Protein AF-W3A732-F1 (afdb_monomer_lite)

InterPro domains:
  IPR032675 Leucine-rich repeat domain superfamily [G3DSA:3.80.10.10] (8-138)

Foldseek 3Di:
DPPLDDDVQLVDLVAPQPDQADEDFQEQHADDDLCSLSRYAAQGADYYELYAHAEDHCSCLSSLYLHYANYNYAYAADDLSVQVRENHAEAHPALYQYAEHDQDRPHGHPNHQEYEHHNYNHQEHHPVCPVVVPDPGHYNPDDDPPDVSVVSHPDPVVPPPPPPDPRWHAYPVRDTDD

Organism: NCBI:txid1317064

Sequence (178 aa):
MTGGLLPAGFQSPDFPPSLFDIEFCATNLRVMPDDLDLKWPRQGGIQFEYCQLTSFSSVFLRLEPKFLVLTGNPMTEVPADVFEIPGLRTLGLGQLNLNELPRNVMNPAASLIAIFLDGTNISYFWPWMDDSVTMETCGILIAPLTSECSRLAPVDNSRVVQLNTMQTMELADGSWYL

pLDDT: mean 81.3, std 19.35, range [29.55, 97.88]

Radius of gyration: 16.43 Å; chains: 1; bounding box: 39×36×43 Å

Structure (mmCIF, N/CA/C/O backbone):
data_AF-W3A732-F1
#
_entry.id   AF-W3A732-F1
#
loop_
_atom_site.group_PDB
_atom_site.id
_atom_site.type_symbol
_atom_site.label_atom_id
_atom_site.label_alt_id
_atom_site.label_comp_id
_atom_site.label_asym_id
_atom_site.label_entity_id
_atom_site.label_seq_id
_atom_site.pdbx_PDB_ins_code
_atom_site.Cartn_x
_atom_site.Cartn_y
_atom_site.Cartn_z
_atom_site.occupancy
_atom_site.B_iso_or_equiv
_atom_site.auth_seq_id
_atom_site.auth_comp_id
_atom_site.auth_asym_id
_atom_site.auth_atom_id
_atom_site.pdbx_PDB_model_num
ATOM 1 N N . MET A 1 1 ? -4.775 -11.357 17.277 1.00 84.50 1 MET A N 1
ATOM 2 C CA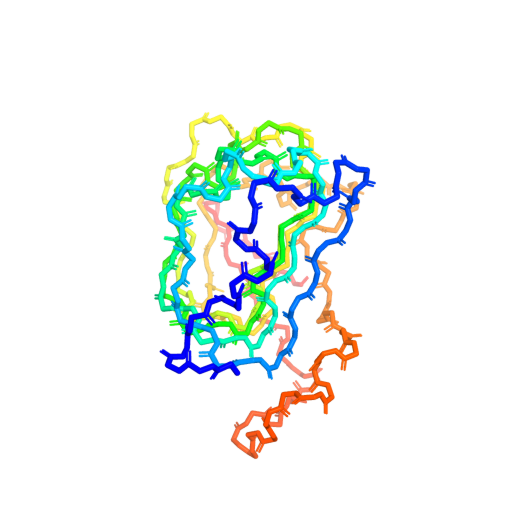 . MET A 1 1 ? -6.150 -10.816 17.188 1.00 84.50 1 MET A CA 1
ATOM 3 C C . MET A 1 1 ? -7.170 -11.953 17.202 1.00 84.50 1 MET A C 1
ATOM 5 O O . MET A 1 1 ? -6.822 -13.082 16.859 1.00 84.50 1 MET A O 1
ATOM 9 N N . THR A 1 2 ? -8.421 -11.687 17.587 1.00 89.00 2 THR A N 1
ATOM 10 C CA . THR A 1 2 ? -9.497 -12.696 17.592 1.00 89.00 2 THR A CA 1
ATOM 11 C C . THR A 1 2 ? -10.045 -12.882 16.178 1.00 89.00 2 THR A C 1
ATOM 13 O O . THR A 1 2 ? -10.408 -11.909 15.527 1.00 89.00 2 THR A O 1
ATOM 16 N N . GLY A 1 3 ? -10.065 -14.119 15.674 1.00 91.38 3 GLY A N 1
ATOM 17 C CA . GLY A 1 3 ? -10.622 -14.437 14.349 1.00 91.38 3 GLY A CA 1
ATOM 18 C C . GLY A 1 3 ? -9.861 -13.864 13.142 1.00 91.38 3 GLY A C 1
ATOM 19 O O . GLY A 1 3 ? -10.333 -14.001 12.021 1.00 91.38 3 GLY A O 1
ATOM 20 N N . GLY A 1 4 ? -8.694 -13.245 13.348 1.00 93.62 4 GLY A N 1
ATOM 21 C CA . GLY A 1 4 ? -7.955 -12.549 12.288 1.00 93.62 4 GLY A CA 1
ATOM 22 C C . GLY A 1 4 ? -8.605 -11.240 11.837 1.00 93.62 4 GLY A C 1
ATOM 23 O O . GLY A 1 4 ? -8.407 -10.821 10.700 1.00 93.62 4 GLY A O 1
ATOM 24 N N . LEU A 1 5 ? -9.383 -10.617 12.724 1.00 94.75 5 LEU A N 1
ATOM 25 C CA . LEU A 1 5 ? -10.043 -9.334 12.507 1.00 94.75 5 LEU A CA 1
ATOM 26 C C . LEU A 1 5 ? -9.345 -8.224 13.287 1.00 94.75 5 LEU A C 1
ATOM 28 O O . LEU A 1 5 ? -8.832 -8.451 14.386 1.00 94.75 5 LEU A O 1
ATOM 32 N N . LEU A 1 6 ? -9.397 -7.011 12.742 1.00 94.81 6 LEU A N 1
ATOM 33 C CA . LEU A 1 6 ? -8.903 -5.816 13.413 1.00 94.81 6 LEU A CA 1
ATOM 34 C C . LEU A 1 6 ? -9.658 -5.618 14.749 1.00 94.81 6 LEU A C 1
ATOM 36 O O . LEU A 1 6 ? -10.887 -5.717 14.762 1.00 94.81 6 LEU A O 1
ATOM 40 N N . PRO A 1 7 ? -8.993 -5.361 15.892 1.00 93.88 7 PRO A N 1
ATOM 41 C CA . PRO A 1 7 ? -9.691 -5.215 17.171 1.00 93.88 7 PRO A CA 1
ATOM 42 C C . PRO A 1 7 ? -10.677 -4.037 17.175 1.00 93.88 7 PRO A C 1
ATOM 44 O O . PRO A 1 7 ? -10.417 -3.008 16.559 1.00 93.88 7 PRO A O 1
ATOM 47 N N . ALA A 1 8 ? -11.780 -4.158 17.922 1.00 92.56 8 ALA A N 1
ATOM 48 C CA . ALA A 1 8 ? -12.880 -3.184 17.906 1.00 92.56 8 ALA A CA 1
ATOM 49 C C . ALA A 1 8 ? -12.450 -1.738 18.221 1.00 92.56 8 ALA A C 1
ATOM 51 O O . ALA A 1 8 ? -12.984 -0.806 17.631 1.00 92.56 8 ALA A O 1
ATOM 52 N N . GLY A 1 9 ? -11.450 -1.537 19.089 1.00 91.75 9 GLY A N 1
ATOM 53 C CA . GLY A 1 9 ? -10.922 -0.199 19.392 1.00 91.75 9 GLY A CA 1
ATOM 54 C C . GLY A 1 9 ? -10.325 0.518 18.174 1.00 91.75 9 GLY A C 1
ATOM 55 O O . GLY A 1 9 ? -10.487 1.724 18.035 1.00 91.75 9 GLY A O 1
ATOM 56 N N . PHE A 1 10 ? -9.723 -0.228 17.243 1.00 93.31 10 PHE A N 1
ATOM 57 C CA . PHE A 1 10 ? -9.204 0.307 15.978 1.00 93.31 10 PHE A CA 1
ATOM 58 C C . PHE A 1 10 ? -10.295 0.512 14.919 1.00 93.31 10 PHE A C 1
ATOM 60 O O . PHE A 1 10 ? -10.018 1.053 13.857 1.00 93.31 10 PHE A O 1
ATOM 67 N N . GLN A 1 11 ? -11.527 0.086 15.199 1.00 94.62 11 GLN A N 1
ATOM 68 C CA . GLN A 1 11 ? -12.703 0.307 14.357 1.00 94.62 11 GLN A CA 1
ATOM 69 C C . GLN A 1 11 ? -13.669 1.331 14.976 1.00 94.62 11 GLN A C 1
ATOM 71 O O . GLN A 1 11 ? -14.797 1.474 14.498 1.00 94.62 11 GLN A O 1
ATOM 76 N N . SER A 1 12 ? -13.255 2.006 16.053 1.00 94.62 12 SER A N 1
ATOM 77 C CA . SER A 1 12 ? -14.059 3.025 16.722 1.00 94.62 12 SER A CA 1
ATOM 78 C C . SER A 1 12 ? -14.230 4.256 15.824 1.00 94.62 12 SER A C 1
ATOM 80 O O . 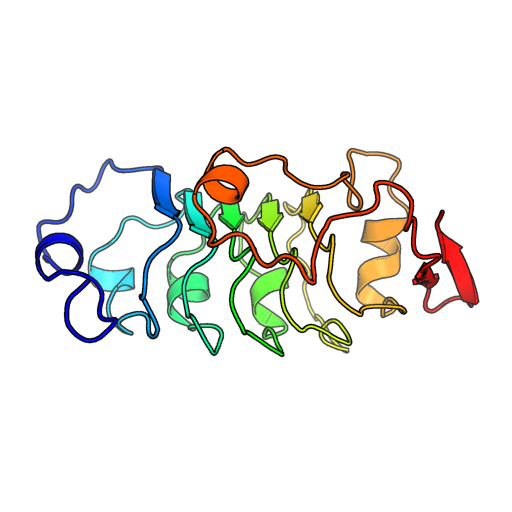SER A 1 12 ? -13.252 4.671 15.204 1.00 94.62 12 SER A O 1
ATOM 82 N N . PRO A 1 13 ? -15.419 4.882 15.769 1.00 92.25 13 PRO A N 1
ATOM 83 C CA . PRO A 1 13 ? -15.573 6.196 15.145 1.00 92.25 13 PRO A CA 1
ATOM 84 C C . PRO A 1 13 ? -14.809 7.298 15.900 1.00 92.25 13 PRO A C 1
ATOM 86 O O . PRO A 1 13 ? -14.428 8.290 15.293 1.00 92.25 13 PRO A O 1
ATOM 89 N N . ASP A 1 14 ? -14.518 7.100 17.191 1.00 93.25 14 ASP A N 1
ATOM 90 C CA . ASP A 1 14 ? -13.705 8.010 18.014 1.00 93.25 14 ASP A CA 1
ATOM 91 C C . ASP A 1 14 ? -12.196 7.702 17.905 1.00 93.25 14 ASP A C 1
ATOM 93 O O . ASP A 1 14 ? -11.439 7.850 18.869 1.00 93.25 14 ASP A O 1
ATOM 97 N N . PHE A 1 15 ? -11.739 7.193 16.756 1.00 92.69 15 PHE A N 1
ATOM 98 C CA . PHE A 1 15 ? -10.323 6.900 16.546 1.00 92.69 15 PHE A CA 1
ATOM 99 C C . PHE A 1 15 ? -9.493 8.203 16.572 1.00 92.69 15 PHE A C 1
ATOM 101 O O . PHE A 1 15 ? -9.959 9.223 16.060 1.00 92.69 15 PHE A O 1
ATOM 108 N N . PRO A 1 16 ? -8.279 8.224 17.164 1.00 92.75 16 PRO A N 1
ATOM 109 C CA . PRO A 1 16 ? -7.540 9.470 17.359 1.00 92.75 16 PRO A CA 1
ATOM 110 C C . PRO A 1 16 ? -7.254 10.200 16.031 1.00 92.75 16 PRO A C 1
ATOM 112 O O . PRO A 1 16 ? -6.498 9.684 15.203 1.00 92.75 16 PRO A O 1
ATOM 115 N N . PRO A 1 17 ? -7.780 11.423 15.823 1.00 90.50 17 PRO A N 1
ATOM 116 C CA . PRO A 1 17 ? -7.713 12.096 14.522 1.00 90.50 17 PRO A CA 1
ATOM 117 C C . PRO A 1 17 ? -6.315 12.632 14.187 1.00 90.50 17 PRO A C 1
ATOM 119 O O . PRO A 1 17 ? -6.044 12.985 13.045 1.00 90.50 17 PRO A O 1
ATOM 122 N N . SER A 1 18 ? -5.426 12.720 15.180 1.00 91.75 18 SER A N 1
ATOM 123 C CA . SER A 1 18 ? -4.045 13.183 15.020 1.00 91.75 18 SER A CA 1
ATOM 124 C C . SER A 1 18 ? -3.041 12.049 14.816 1.00 91.75 18 SER A C 1
ATOM 126 O O . SER A 1 18 ? -1.841 12.318 14.760 1.00 91.75 18 SER A O 1
ATOM 128 N N . LEU A 1 19 ? -3.488 10.788 14.791 1.00 92.19 19 LEU A N 1
ATOM 129 C CA . LEU A 1 19 ? -2.583 9.661 14.609 1.00 92.19 19 LEU A CA 1
ATOM 130 C C . LEU A 1 19 ? -2.053 9.677 13.176 1.00 92.19 19 LEU A C 1
ATOM 132 O O . LEU A 1 19 ? -2.823 9.636 12.224 1.00 92.19 19 LEU A O 1
ATOM 136 N N . PHE A 1 20 ? -0.738 9.776 13.027 1.00 90.06 20 PHE A N 1
ATOM 137 C CA . PHE A 1 20 ? -0.123 9.838 11.707 1.00 90.06 20 PHE A CA 1
ATOM 138 C C . PHE A 1 20 ? 0.393 8.482 11.242 1.00 90.06 20 PHE A C 1
ATOM 140 O O . PHE A 1 20 ? 0.364 8.219 10.051 1.00 90.06 20 PHE A O 1
ATOM 147 N N . ASP A 1 21 ? 0.866 7.646 12.160 1.00 91.62 21 ASP A N 1
ATOM 148 C CA . ASP A 1 21 ? 1.535 6.387 11.848 1.00 91.62 21 ASP A CA 1
ATOM 149 C C . ASP A 1 21 ? 0.792 5.236 12.523 1.00 91.62 21 ASP A C 1
ATOM 151 O O . ASP A 1 21 ? 0.521 5.282 13.729 1.00 91.62 21 ASP A O 1
ATOM 155 N N . ILE A 1 22 ? 0.394 4.250 11.722 1.00 92.56 22 ILE A N 1
ATOM 156 C CA . ILE A 1 22 ? -0.385 3.100 12.163 1.00 92.56 22 ILE A CA 1
ATOM 157 C C . ILE A 1 22 ? 0.316 1.834 11.700 1.00 92.56 22 ILE A C 1
ATOM 159 O O . ILE A 1 22 ? 0.319 1.513 10.512 1.00 92.56 22 ILE A O 1
ATOM 163 N N . GLU A 1 23 ? 0.862 1.101 12.666 1.00 92.00 23 GLU A N 1
ATOM 164 C CA . GLU A 1 23 ? 1.699 -0.065 12.421 1.00 92.00 23 GLU A CA 1
ATOM 165 C C . GLU A 1 23 ? 1.152 -1.307 13.131 1.00 92.00 23 GLU A C 1
ATOM 167 O O . GLU A 1 23 ? 0.877 -1.311 14.335 1.00 92.00 23 GLU A O 1
ATOM 172 N N . PHE A 1 24 ? 1.007 -2.383 12.364 1.00 91.81 24 PHE A N 1
ATOM 173 C CA . PHE A 1 24 ? 0.719 -3.721 12.850 1.00 91.81 24 PHE A CA 1
ATOM 174 C C . PHE A 1 24 ? 1.745 -4.687 12.279 1.00 91.81 24 PHE A C 1
ATOM 176 O O . PHE A 1 24 ? 1.808 -4.893 11.069 1.00 91.81 24 PHE A O 1
ATOM 183 N N . CYS A 1 25 ? 2.482 -5.342 13.171 1.00 88.94 25 CYS A N 1
ATOM 184 C CA . CYS A 1 25 ? 3.512 -6.300 12.804 1.00 88.94 25 CYS A CA 1
ATOM 185 C C . CYS A 1 25 ? 3.254 -7.679 13.396 1.00 88.94 25 CYS A C 1
ATOM 187 O O . CYS A 1 25 ? 2.821 -7.798 14.545 1.00 88.94 25 CYS A O 1
ATOM 189 N N . ALA A 1 26 ? 3.555 -8.718 12.613 1.00 90.69 26 ALA A N 1
ATOM 190 C CA . ALA A 1 26 ? 3.512 -10.114 13.048 1.00 90.69 26 ALA A CA 1
ATOM 191 C C . ALA A 1 26 ? 2.161 -10.494 13.688 1.00 90.69 26 ALA A C 1
ATOM 193 O O . ALA A 1 26 ? 2.084 -11.038 14.794 1.00 90.69 26 ALA A O 1
ATOM 194 N N . THR A 1 27 ? 1.062 -10.172 12.998 1.00 92.56 27 THR A N 1
ATOM 195 C CA . THR A 1 27 ? -0.300 -10.443 13.481 1.00 92.56 27 THR A CA 1
ATOM 196 C C . THR A 1 27 ? -1.000 -11.512 12.645 1.00 92.56 27 THR A C 1
ATOM 198 O O . THR A 1 27 ? -0.593 -11.847 11.540 1.00 92.56 27 THR A O 1
ATOM 201 N N . ASN A 1 28 ? -2.108 -12.055 13.149 1.00 94.81 28 ASN A N 1
ATOM 202 C CA . ASN A 1 28 ? -2.964 -12.962 12.380 1.00 94.81 28 ASN A CA 1
ATOM 203 C C . ASN A 1 28 ? -4.082 -12.235 11.607 1.00 94.81 28 ASN A C 1
ATOM 205 O O . ASN A 1 28 ? -5.090 -12.868 11.300 1.00 94.81 28 ASN A O 1
ATOM 209 N N . LEU A 1 29 ? -3.960 -10.924 11.359 1.00 95.75 29 LEU A N 1
ATOM 210 C CA . LEU A 1 29 ? -4.952 -10.128 10.628 1.00 95.75 29 LEU A CA 1
ATOM 211 C C . LEU A 1 29 ? -5.074 -10.612 9.181 1.00 95.75 29 LEU A C 1
ATOM 213 O O . LEU A 1 29 ? -4.065 -10.697 8.490 1.00 95.75 29 LEU A O 1
ATOM 217 N N . ARG A 1 30 ? -6.294 -10.910 8.723 1.00 94.94 30 ARG A N 1
ATOM 218 C CA . ARG A 1 30 ? -6.548 -11.473 7.381 1.00 94.94 30 ARG A CA 1
ATOM 219 C C . ARG A 1 30 ? -7.303 -10.550 6.448 1.00 94.94 30 ARG A C 1
ATOM 221 O O . ARG A 1 30 ? -7.137 -10.639 5.238 1.00 94.94 30 ARG A O 1
ATOM 228 N N . VAL A 1 31 ? -8.152 -9.701 7.013 1.00 91.50 31 VAL A N 1
ATOM 229 C CA . VAL A 1 31 ? -9.059 -8.845 6.254 1.00 91.50 31 VAL A CA 1
ATOM 230 C C . VAL A 1 31 ? -9.122 -7.483 6.926 1.00 91.50 31 VAL A C 1
ATOM 232 O O . VAL A 1 31 ? -9.250 -7.387 8.149 1.00 91.50 31 VAL A O 1
ATOM 235 N N . MET A 1 32 ? -9.053 -6.440 6.106 1.00 94.69 32 MET A N 1
ATOM 236 C CA . MET A 1 32 ? -9.272 -5.061 6.526 1.00 94.69 32 MET A CA 1
ATOM 237 C C . MET A 1 32 ? -10.765 -4.718 6.454 1.00 94.69 32 MET A C 1
ATOM 239 O O . MET A 1 32 ? -11.392 -5.046 5.445 1.00 94.69 32 MET A O 1
ATOM 243 N N . PRO A 1 33 ? -11.344 -4.051 7.469 1.00 95.06 33 PRO A N 1
ATOM 244 C CA . PRO A 1 33 ? -12.700 -3.512 7.378 1.00 95.06 33 PRO A CA 1
ATOM 245 C C . PRO A 1 33 ? -12.828 -2.518 6.217 1.00 95.06 33 PRO A C 1
ATOM 247 O O . PRO A 1 33 ? -11.954 -1.672 6.033 1.00 95.06 33 PRO A O 1
ATOM 250 N N . ASP A 1 34 ? -13.916 -2.607 5.452 1.00 94.62 34 ASP A N 1
ATOM 251 C CA . ASP A 1 34 ? -14.136 -1.741 4.286 1.00 94.62 34 ASP A CA 1
ATOM 252 C C . ASP A 1 34 ? -14.505 -0.301 4.676 1.00 94.62 34 ASP A C 1
ATOM 254 O O . ASP A 1 34 ? -14.319 0.618 3.901 1.00 94.62 34 ASP A O 1
ATOM 258 N N . ASP A 1 35 ? -14.975 -0.050 5.892 1.00 96.56 35 ASP A N 1
ATOM 259 C CA . ASP A 1 35 ? -15.378 1.290 6.337 1.00 96.56 35 ASP A CA 1
ATOM 260 C C . ASP A 1 35 ? -14.281 2.032 7.121 1.00 96.56 35 ASP A C 1
ATOM 262 O O . ASP A 1 35 ? -14.555 3.020 7.807 1.00 96.56 35 ASP A O 1
ATOM 266 N N . LEU A 1 36 ? -13.036 1.546 7.075 1.00 95.19 36 LEU A N 1
ATOM 267 C CA . LEU A 1 36 ? -11.950 2.093 7.891 1.00 95.19 36 LEU A CA 1
ATOM 268 C C . LEU A 1 36 ? -11.584 3.528 7.495 1.00 95.19 36 LEU A C 1
ATOM 270 O O 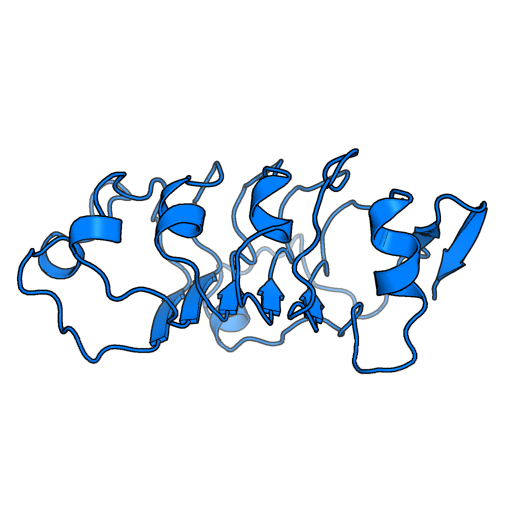. LEU A 1 36 ? -11.183 4.307 8.354 1.00 95.19 36 LEU A O 1
ATOM 274 N N . ASP A 1 37 ? -11.783 3.906 6.234 1.00 95.94 37 ASP A N 1
ATOM 275 C CA . ASP A 1 37 ? -11.578 5.270 5.737 1.00 95.94 37 ASP A CA 1
ATOM 276 C C . ASP A 1 37 ? -12.560 6.298 6.316 1.00 95.94 37 ASP A C 1
ATOM 278 O O . ASP A 1 37 ? -12.281 7.494 6.287 1.00 95.94 37 ASP A O 1
ATOM 282 N N . LEU A 1 38 ? -13.668 5.846 6.911 1.00 95.94 38 LEU A N 1
ATOM 283 C CA . LEU A 1 38 ? -14.598 6.709 7.645 1.00 95.94 38 LEU A CA 1
ATOM 284 C C . LEU A 1 38 ? -14.145 6.983 9.087 1.00 95.94 38 LEU A C 1
ATOM 286 O O . LEU A 1 38 ? -14.758 7.794 9.779 1.00 95.94 38 LEU A O 1
ATOM 290 N N . LYS A 1 39 ? -13.119 6.267 9.560 1.00 95.38 39 LYS A N 1
ATOM 291 C CA . LYS A 1 39 ? -12.695 6.230 10.968 1.00 95.38 39 LYS A CA 1
ATOM 292 C C . LYS A 1 39 ? -11.252 6.688 11.133 1.00 95.38 39 LYS A C 1
ATOM 294 O O . LYS A 1 39 ? -10.932 7.398 12.078 1.00 95.38 39 LYS A O 1
ATOM 299 N N . TRP A 1 40 ? -10.368 6.253 10.242 1.00 96.12 40 TRP A N 1
ATOM 300 C CA . TRP A 1 40 ? -8.944 6.553 10.308 1.00 96.12 40 TRP A CA 1
ATOM 301 C C . TRP A 1 40 ? -8.612 7.864 9.590 1.00 96.12 40 TRP A C 1
ATOM 303 O O . TRP A 1 40 ? -9.235 8.194 8.578 1.00 96.12 40 TRP A O 1
ATOM 313 N N . PRO A 1 41 ? -7.610 8.615 10.079 1.00 94.06 41 PRO A N 1
ATOM 314 C CA . PRO A 1 41 ? -7.134 9.802 9.386 1.00 94.06 41 PRO A CA 1
ATOM 315 C C . PRO A 1 41 ? -6.512 9.434 8.030 1.00 94.06 41 PRO A C 1
ATOM 317 O O . PRO A 1 41 ? -5.785 8.448 7.900 1.00 94.06 41 PRO A O 1
ATOM 320 N N . ARG A 1 42 ? -6.789 10.256 7.012 1.00 95.75 42 ARG A N 1
ATOM 321 C CA . ARG A 1 42 ? -6.203 10.122 5.668 1.00 95.75 42 ARG A CA 1
ATOM 322 C C . ARG A 1 42 ? -4.759 10.630 5.647 1.00 95.75 42 ARG A C 1
ATOM 324 O O . ARG A 1 42 ? -4.374 11.450 6.479 1.00 95.75 42 ARG A O 1
ATOM 331 N N . GLN A 1 43 ? -3.984 10.218 4.644 1.00 95.56 43 GLN A N 1
ATOM 332 C CA . GLN A 1 43 ? -2.640 10.745 4.357 1.00 95.56 43 GLN A CA 1
ATOM 333 C C . GLN A 1 43 ? -1.583 10.501 5.445 1.00 95.56 43 GLN A C 1
ATOM 335 O O . GLN A 1 43 ? -0.570 11.209 5.505 1.00 95.56 43 GLN A O 1
ATOM 340 N N . GLY A 1 44 ? -1.808 9.482 6.277 1.00 93.06 44 GLY A N 1
ATOM 341 C CA . GLY A 1 44 ? -0.844 8.958 7.244 1.00 93.06 44 GLY A CA 1
ATOM 342 C C . GLY A 1 44 ? 0.123 7.923 6.656 1.00 93.06 44 GLY A C 1
ATOM 343 O O . GLY A 1 44 ? 0.126 7.647 5.453 1.00 93.06 44 GLY A O 1
ATOM 344 N N . GLY A 1 45 ? 0.955 7.359 7.526 1.00 94.88 45 GLY A N 1
ATOM 345 C CA . GLY A 1 45 ? 1.684 6.114 7.319 1.00 94.88 45 GLY A CA 1
ATOM 346 C C . GLY A 1 45 ? 0.850 4.919 7.777 1.00 94.88 45 GLY A C 1
ATOM 347 O O . GLY A 1 45 ? 0.242 4.942 8.847 1.00 94.88 45 GLY A O 1
ATOM 348 N N . ILE A 1 46 ? 0.792 3.890 6.936 1.00 96.25 46 ILE A N 1
ATOM 349 C CA . ILE A 1 46 ? 0.061 2.651 7.183 1.00 96.25 46 ILE A CA 1
ATOM 350 C C . ILE A 1 46 ? 1.000 1.481 6.915 1.00 96.25 46 ILE A C 1
ATOM 352 O O . ILE A 1 46 ? 1.482 1.301 5.796 1.00 96.25 46 ILE A O 1
ATOM 356 N N . GLN A 1 47 ? 1.224 0.669 7.940 1.00 94.69 47 GLN A N 1
ATOM 357 C CA . GLN A 1 47 ? 2.150 -0.452 7.898 1.00 94.69 47 GLN A CA 1
ATOM 358 C C . GLN A 1 47 ? 1.461 -1.703 8.451 1.00 94.69 47 GLN A C 1
ATOM 360 O O . GLN A 1 47 ? 1.044 -1.754 9.607 1.00 94.69 47 GLN A O 1
ATOM 365 N N . PHE A 1 48 ? 1.311 -2.716 7.606 1.00 94.94 48 PHE A N 1
ATOM 366 C CA . PHE A 1 48 ? 0.778 -4.028 7.963 1.00 94.94 48 PHE A CA 1
ATOM 367 C C . PHE A 1 48 ? 1.782 -5.090 7.538 1.00 94.94 48 PHE A C 1
ATOM 369 O O . PHE A 1 48 ? 1.623 -5.717 6.494 1.00 94.94 48 PHE A O 1
ATOM 376 N N . GLU A 1 49 ? 2.827 -5.287 8.334 1.00 92.50 49 GLU A N 1
ATOM 377 C CA . GLU A 1 49 ? 3.918 -6.203 8.011 1.00 92.50 49 GLU A CA 1
ATOM 378 C C . GLU A 1 49 ? 3.720 -7.576 8.655 1.00 92.50 49 GLU A C 1
ATOM 380 O O . GLU A 1 49 ? 3.250 -7.699 9.791 1.00 92.50 49 GLU A O 1
ATOM 385 N N . TYR A 1 50 ? 4.098 -8.633 7.936 1.00 92.19 50 TYR A N 1
ATOM 386 C CA . TYR A 1 50 ? 4.033 -10.021 8.407 1.00 92.19 50 TYR A CA 1
ATOM 387 C C . TYR A 1 50 ? 2.674 -10.370 9.029 1.00 92.19 50 TYR A C 1
ATOM 389 O O . TYR A 1 50 ? 2.575 -11.065 10.045 1.00 92.19 50 TYR A O 1
ATOM 397 N N . CYS A 1 51 ? 1.613 -9.824 8.439 1.00 93.69 51 CYS A N 1
ATOM 398 C CA . CYS A 1 51 ? 0.246 -10.167 8.778 1.00 93.69 51 CYS A CA 1
ATOM 399 C C . CYS A 1 51 ? -0.191 -11.392 7.947 1.00 93.69 51 CYS A C 1
ATOM 401 O O . CYS A 1 51 ? 0.625 -12.131 7.397 1.00 93.69 51 CYS A O 1
ATOM 403 N N . GLN A 1 52 ? -1.492 -11.662 7.881 1.00 95.75 52 GLN A N 1
ATOM 404 C CA . GLN A 1 52 ? -2.066 -12.748 7.080 1.00 95.75 52 GLN A CA 1
ATOM 405 C C . GLN A 1 52 ? -3.031 -12.203 6.018 1.00 95.75 52 GLN A C 1
ATOM 407 O O . GLN A 1 52 ? -3.987 -12.891 5.659 1.00 95.75 52 GLN A O 1
ATOM 412 N N . LEU A 1 53 ? -2.815 -10.970 5.536 1.00 96.31 53 LEU A N 1
ATOM 413 C CA . LEU A 1 53 ? -3.657 -10.350 4.511 1.00 96.31 53 LEU A CA 1
ATOM 414 C C . LEU A 1 53 ? -3.517 -11.130 3.201 1.00 96.31 53 LEU A C 1
ATOM 416 O O . LEU A 1 53 ? -2.440 -11.192 2.617 1.00 96.31 53 LEU A O 1
ATOM 420 N N . THR A 1 54 ? -4.596 -11.753 2.738 1.00 94.94 54 THR A N 1
ATOM 421 C CA . THR A 1 54 ? -4.566 -12.590 1.525 1.00 94.94 54 THR A CA 1
ATOM 422 C C . THR A 1 54 ? -4.821 -11.805 0.243 1.00 94.94 54 THR A C 1
ATOM 424 O O . THR A 1 54 ? -4.539 -12.301 -0.842 1.00 94.94 54 THR A O 1
ATOM 427 N N . SER A 1 55 ? -5.357 -10.591 0.358 1.00 95.88 55 SER A N 1
ATOM 428 C CA . SER A 1 55 ? -5.690 -9.719 -0.767 1.00 95.88 55 SER A CA 1
ATOM 429 C C . SER A 1 55 ? -5.551 -8.250 -0.377 1.00 95.88 55 SER A C 1
ATOM 431 O O . SER A 1 55 ? -5.723 -7.886 0.790 1.00 95.88 55 SER A O 1
ATOM 433 N N . PHE A 1 56 ? -5.304 -7.399 -1.370 1.00 96.69 56 PHE A N 1
ATOM 434 C CA . PHE A 1 56 ? -5.314 -5.953 -1.191 1.00 96.69 56 PHE A CA 1
ATOM 435 C C . PHE A 1 56 ? -6.728 -5.449 -0.848 1.00 96.69 56 PHE A C 1
ATOM 437 O O . PHE A 1 56 ? -7.717 -5.943 -1.391 1.00 96.69 56 PHE A O 1
ATOM 444 N N . SER A 1 57 ? -6.835 -4.454 0.038 1.00 96.12 57 SER A N 1
ATOM 445 C CA . SER A 1 57 ? -8.110 -3.809 0.376 1.00 96.12 57 SER A CA 1
ATOM 446 C C . SER A 1 57 ? -8.188 -2.406 -0.216 1.00 96.12 57 SER A C 1
ATOM 448 O O . SER A 1 57 ? -7.292 -1.587 -0.017 1.00 96.12 57 SER A O 1
ATOM 450 N N . SER A 1 58 ? -9.299 -2.101 -0.890 1.00 96.81 58 SER A N 1
ATOM 451 C CA . SER A 1 58 ? -9.557 -0.787 -1.498 1.00 96.81 58 SER A CA 1
ATOM 452 C C . SER A 1 58 ? -9.582 0.359 -0.479 1.00 96.81 58 SER A C 1
ATOM 454 O O . SER A 1 58 ? -9.424 1.520 -0.852 1.00 96.81 58 SER A O 1
ATOM 456 N N . VAL A 1 59 ? -9.710 0.047 0.814 1.00 97.44 59 VAL A N 1
ATOM 457 C CA . VAL A 1 59 ? -9.635 1.032 1.896 1.00 97.44 59 VAL A CA 1
ATOM 458 C C . VAL A 1 59 ? -8.302 1.778 1.921 1.00 97.44 59 VAL A C 1
ATOM 460 O O . VAL A 1 59 ? -8.272 2.968 2.223 1.00 97.44 59 VAL A O 1
ATOM 463 N N . PHE A 1 60 ? -7.205 1.127 1.519 1.00 97.25 60 PHE A N 1
ATOM 464 C CA . PHE A 1 60 ? -5.902 1.783 1.410 1.00 97.25 60 PHE A CA 1
ATOM 465 C C . PHE A 1 60 ? -5.904 2.880 0.341 1.00 97.25 60 PHE A C 1
ATOM 467 O O . PHE A 1 60 ? -5.282 3.917 0.541 1.00 97.25 60 PHE A O 1
ATOM 474 N N . LEU A 1 61 ? -6.657 2.701 -0.750 1.00 97.69 61 LEU A N 1
ATOM 475 C CA . LEU A 1 61 ? -6.803 3.720 -1.795 1.00 97.69 61 LEU A CA 1
ATOM 476 C C . LEU A 1 61 ? -7.555 4.941 -1.255 1.00 97.69 61 LEU A C 1
ATOM 478 O O . LEU A 1 61 ? -7.137 6.076 -1.460 1.00 97.69 61 LEU A O 1
ATOM 482 N N . ARG A 1 62 ? -8.643 4.710 -0.506 1.00 97.88 62 ARG A N 1
ATOM 483 C CA . ARG A 1 62 ? -9.470 5.783 0.073 1.00 97.88 62 ARG A CA 1
ATOM 484 C C . ARG A 1 62 ? -8.751 6.561 1.174 1.00 97.88 62 ARG A C 1
ATOM 486 O O . ARG A 1 62 ? -8.966 7.770 1.303 1.00 97.88 62 ARG A O 1
ATOM 493 N N . LEU A 1 63 ? -7.878 5.898 1.933 1.00 97.25 63 LEU A N 1
ATOM 494 C CA . LEU A 1 63 ? -7.053 6.519 2.972 1.00 97.25 63 LEU A CA 1
ATOM 495 C C . LEU A 1 63 ? -5.937 7.417 2.412 1.00 97.25 63 LEU A C 1
ATOM 497 O O . LEU A 1 63 ? -5.433 8.256 3.155 1.00 97.25 63 LEU A O 1
ATOM 501 N N . GLU A 1 64 ? -5.579 7.282 1.130 1.00 97.81 64 GLU A N 1
ATOM 502 C CA . GLU A 1 64 ? -4.511 8.050 0.464 1.00 97.81 64 GLU A CA 1
ATOM 503 C C . GLU A 1 64 ? -3.202 8.138 1.279 1.00 97.81 64 GLU A C 1
ATOM 505 O O . GLU A 1 64 ? -2.720 9.241 1.542 1.00 97.81 64 GLU A O 1
ATOM 510 N N . PRO A 1 65 ? -2.632 7.020 1.768 1.00 97.56 65 PRO A N 1
ATOM 511 C CA . PRO A 1 65 ? -1.456 7.060 2.628 1.00 97.56 65 PRO A CA 1
ATOM 512 C C . PRO A 1 65 ? -0.246 7.682 1.925 1.00 97.56 65 PRO A C 1
ATOM 514 O O . PRO A 1 65 ? -0.028 7.505 0.728 1.00 97.56 65 PRO A O 1
ATOM 517 N N . LYS A 1 66 ? 0.609 8.346 2.708 1.00 96.50 66 LYS A N 1
ATOM 518 C CA . LYS A 1 66 ? 1.936 8.788 2.247 1.00 96.50 66 LYS A CA 1
ATOM 519 C C . LYS A 1 66 ? 2.945 7.642 2.255 1.00 96.50 66 LYS A C 1
ATOM 521 O O . LYS A 1 66 ? 3.860 7.634 1.435 1.00 96.50 66 LYS A O 1
ATOM 526 N N . PHE A 1 67 ? 2.773 6.687 3.164 1.00 94.75 67 PHE A N 1
ATOM 527 C CA . PHE A 1 67 ? 3.608 5.495 3.292 1.00 94.75 67 PHE A CA 1
ATOM 528 C C . PHE A 1 67 ? 2.683 4.291 3.430 1.00 94.75 67 PHE A C 1
ATOM 530 O O . PHE A 1 67 ? 1.870 4.261 4.353 1.00 94.75 67 PHE A O 1
ATOM 537 N N . LEU A 1 68 ? 2.780 3.331 2.515 1.00 97.31 68 LEU A N 1
ATOM 538 C CA . LEU A 1 68 ? 2.018 2.087 2.571 1.00 97.31 68 LEU A CA 1
ATOM 539 C C . LEU A 1 68 ? 2.985 0.911 2.544 1.00 97.31 68 LEU A C 1
ATOM 541 O O . LEU A 1 68 ? 3.646 0.687 1.535 1.00 97.31 68 LEU A O 1
ATOM 545 N N . VAL A 1 69 ? 3.058 0.150 3.632 1.00 95.00 69 VAL A N 1
ATOM 546 C CA . VAL A 1 69 ? 3.921 -1.032 3.738 1.00 95.00 69 VAL A CA 1
ATOM 547 C C . VAL A 1 69 ? 3.058 -2.254 4.019 1.00 95.00 69 VAL A C 1
ATOM 549 O O . VAL A 1 69 ? 2.312 -2.294 4.993 1.00 95.00 69 VAL A O 1
ATOM 552 N N . LEU A 1 70 ? 3.154 -3.254 3.149 1.00 96.25 70 LEU A N 1
ATOM 553 C CA . LEU A 1 70 ? 2.391 -4.500 3.203 1.00 96.25 70 LEU A CA 1
ATOM 554 C C . LEU A 1 70 ? 3.310 -5.731 3.248 1.00 96.25 70 LEU A C 1
ATOM 556 O O . LEU A 1 70 ? 2.871 -6.840 2.939 1.00 96.25 70 LEU A O 1
ATOM 560 N N . THR A 1 71 ? 4.579 -5.543 3.611 1.00 92.44 71 THR A N 1
ATOM 561 C CA . THR A 1 71 ? 5.634 -6.558 3.544 1.00 92.44 71 THR A CA 1
ATOM 562 C C . THR A 1 71 ? 5.240 -7.870 4.224 1.00 92.44 71 THR A C 1
ATOM 564 O O . THR A 1 71 ? 4.650 -7.875 5.301 1.00 92.44 71 THR A O 1
ATOM 567 N N . GLY A 1 72 ? 5.578 -9.009 3.617 1.00 91.62 72 GLY A N 1
ATOM 568 C CA . GLY A 1 72 ? 5.452 -10.321 4.264 1.00 91.62 72 GLY A CA 1
ATOM 569 C C . GLY A 1 72 ? 4.018 -10.836 4.442 1.00 91.62 72 GLY A C 1
ATOM 570 O O . GLY A 1 72 ? 3.789 -11.735 5.251 1.00 91.62 72 GLY A O 1
ATOM 571 N N . ASN A 1 73 ? 3.048 -10.289 3.708 1.00 95.75 73 ASN A N 1
ATOM 572 C CA . ASN A 1 73 ? 1.696 -10.845 3.624 1.00 95.75 73 ASN A CA 1
ATOM 573 C C . ASN A 1 73 ? 1.573 -11.893 2.500 1.00 95.75 73 ASN A C 1
ATOM 575 O O . ASN A 1 73 ? 2.269 -11.813 1.491 1.00 95.75 73 ASN A O 1
ATOM 579 N N . PRO A 1 74 ? 0.640 -12.857 2.597 1.00 95.88 74 PRO A N 1
ATOM 580 C CA . PRO A 1 74 ? 0.446 -13.893 1.579 1.00 95.88 74 PRO A CA 1
ATOM 581 C C . PRO A 1 74 ? -0.283 -13.417 0.301 1.00 95.88 74 PRO A C 1
ATOM 583 O O . PRO A 1 74 ? -0.894 -14.236 -0.386 1.00 95.88 74 PRO A O 1
ATOM 586 N N . MET A 1 75 ? -0.234 -12.124 -0.037 1.00 96.25 75 MET A N 1
ATOM 587 C CA . MET A 1 75 ? -0.850 -11.584 -1.257 1.00 96.25 75 MET A CA 1
ATOM 588 C C . MET A 1 75 ? -0.101 -12.052 -2.507 1.00 96.25 75 MET A C 1
ATOM 590 O O . MET A 1 75 ? 1.125 -12.139 -2.510 1.00 96.25 75 MET A O 1
ATOM 594 N N . THR A 1 76 ? -0.852 -12.341 -3.569 1.00 96.44 76 THR A N 1
ATOM 595 C CA . THR A 1 76 ? -0.327 -12.803 -4.871 1.00 96.44 76 THR A CA 1
ATOM 596 C C . THR A 1 76 ? -0.478 -11.766 -5.982 1.00 96.44 76 THR A C 1
ATOM 598 O O . THR A 1 76 ? 0.124 -11.913 -7.042 1.00 96.44 76 THR A O 1
ATOM 601 N N . GLU A 1 77 ? -1.227 -10.694 -5.722 1.00 96.12 77 GLU A N 1
ATOM 602 C CA . GLU A 1 77 ? -1.459 -9.579 -6.636 1.00 96.12 77 GLU A CA 1
ATOM 603 C C . GLU A 1 77 ? -1.707 -8.279 -5.856 1.00 96.12 77 GLU A C 1
ATOM 605 O O . GLU A 1 77 ? -2.103 -8.299 -4.685 1.00 96.12 77 GLU A O 1
ATOM 610 N N . VAL A 1 78 ? -1.497 -7.147 -6.527 1.00 96.81 78 VAL A N 1
ATOM 611 C CA . VAL A 1 78 ? -1.890 -5.805 -6.078 1.00 96.81 78 VAL A CA 1
ATOM 612 C C . VAL A 1 78 ? -2.550 -5.064 -7.246 1.00 96.81 78 VAL A C 1
ATOM 614 O O . VAL A 1 78 ? -2.134 -5.270 -8.386 1.00 96.81 78 VAL A O 1
ATOM 617 N N . PRO A 1 79 ? -3.581 -4.231 -7.021 1.00 97.25 79 PRO A N 1
ATOM 618 C CA . PRO A 1 79 ? -4.241 -3.501 -8.102 1.00 97.25 79 PRO A CA 1
ATOM 619 C C . PRO A 1 79 ? -3.351 -2.377 -8.643 1.00 97.25 79 PRO A C 1
ATOM 621 O O . PRO A 1 79 ? -2.561 -1.811 -7.894 1.00 97.25 79 PRO A O 1
ATOM 624 N N . ALA A 1 80 ? -3.523 -2.002 -9.916 1.00 96.81 80 ALA A N 1
ATOM 625 C CA . ALA A 1 80 ? -2.812 -0.872 -10.532 1.00 96.81 80 ALA A CA 1
ATOM 626 C C . ALA A 1 80 ? -2.979 0.433 -9.737 1.00 96.81 80 ALA A C 1
ATOM 628 O O . ALA A 1 80 ? -2.008 1.156 -9.528 1.00 96.81 80 ALA A O 1
ATOM 629 N N . ASP A 1 81 ? -4.181 0.662 -9.204 1.00 97.12 81 ASP A N 1
ATOM 630 C CA . ASP A 1 81 ? -4.547 1.863 -8.451 1.00 97.12 81 ASP A CA 1
ATOM 631 C C . ASP A 1 81 ? -3.645 2.128 -7.231 1.00 97.12 81 ASP A C 1
ATOM 633 O O . ASP A 1 81 ? -3.546 3.270 -6.787 1.00 97.12 81 ASP A O 1
ATOM 637 N N . VAL A 1 82 ? -2.950 1.114 -6.685 1.00 97.12 82 VAL A N 1
ATOM 638 C CA . VAL A 1 82 ? -2.000 1.324 -5.574 1.00 97.12 82 VAL A CA 1
ATOM 639 C C . VAL A 1 82 ? -0.829 2.223 -5.983 1.00 97.12 82 VAL A C 1
ATOM 641 O O . VAL A 1 82 ? -0.329 2.992 -5.165 1.00 97.12 82 VAL A O 1
ATOM 644 N N . PHE A 1 83 ? -0.419 2.162 -7.252 1.00 95.06 83 PHE A N 1
ATOM 645 C CA . PHE A 1 83 ? 0.648 2.989 -7.812 1.00 95.06 83 PHE A CA 1
ATOM 646 C C . PHE A 1 83 ? 0.153 4.388 -8.191 1.00 95.06 83 PHE A C 1
ATOM 648 O O . PHE A 1 83 ? 0.972 5.258 -8.464 1.00 95.06 83 PHE A O 1
ATOM 655 N N . GLU A 1 84 ? -1.162 4.621 -8.178 1.00 95.62 84 GLU A N 1
ATOM 656 C CA . GLU A 1 84 ? -1.805 5.891 -8.542 1.00 95.62 84 GLU A CA 1
ATOM 657 C C . GLU A 1 84 ? -2.284 6.686 -7.315 1.00 95.62 84 GLU A C 1
ATOM 659 O O . GLU A 1 84 ? -2.891 7.749 -7.458 1.00 95.62 84 GLU A O 1
ATOM 664 N N . ILE A 1 85 ? -2.018 6.199 -6.093 1.00 97.12 85 ILE A N 1
ATOM 665 C CA . ILE A 1 85 ? -2.450 6.857 -4.853 1.00 97.12 85 ILE A CA 1
ATOM 666 C C . ILE A 1 85 ? -1.858 8.280 -4.765 1.00 97.12 85 ILE A C 1
ATOM 668 O O . ILE A 1 85 ? -0.632 8.441 -4.706 1.00 97.12 85 ILE A O 1
ATOM 672 N N . PRO A 1 86 ? -2.699 9.330 -4.668 1.00 94.94 86 PRO A N 1
ATOM 673 C CA . PRO A 1 86 ? -2.226 10.703 -4.554 1.00 94.94 86 PRO A CA 1
ATOM 674 C C . PRO A 1 86 ? -1.348 10.912 -3.321 1.00 94.94 86 PRO A C 1
ATOM 676 O O . PRO A 1 86 ? -1.752 10.651 -2.191 1.00 94.94 86 PRO A O 1
ATOM 679 N N . GLY A 1 87 ? -0.140 11.435 -3.528 1.00 94.12 87 GLY A N 1
ATOM 680 C CA . GLY A 1 87 ? 0.761 11.779 -2.430 1.00 94.12 87 GLY A CA 1
ATOM 681 C C . GLY A 1 87 ? 1.496 10.591 -1.802 1.00 94.12 87 GLY A C 1
ATOM 682 O O . GLY A 1 87 ? 2.260 10.816 -0.857 1.00 94.12 87 GLY A O 1
ATOM 683 N N . LEU A 1 88 ? 1.319 9.368 -2.322 1.00 95.56 88 LEU A N 1
ATOM 684 C CA . LEU A 1 88 ? 2.106 8.204 -1.926 1.00 95.56 88 LEU A CA 1
ATOM 685 C C . LEU A 1 88 ? 3.582 8.458 -2.231 1.00 95.56 88 LEU A C 1
ATOM 687 O O . LEU A 1 88 ? 3.935 8.864 -3.336 1.00 95.56 88 LEU A O 1
ATOM 691 N N . ARG A 1 89 ? 4.438 8.249 -1.232 1.00 91.94 89 ARG A N 1
ATOM 692 C CA . ARG A 1 89 ? 5.894 8.430 -1.315 1.00 91.94 89 ARG A CA 1
ATOM 693 C C . ARG A 1 89 ? 6.628 7.106 -1.263 1.00 91.94 89 ARG A C 1
ATOM 695 O O . ARG A 1 89 ? 7.633 6.943 -1.945 1.00 91.94 89 ARG A O 1
ATOM 702 N N . THR A 1 90 ? 6.123 6.168 -0.473 1.00 89.94 90 THR A N 1
ATOM 703 C CA . THR A 1 90 ? 6.773 4.877 -0.274 1.00 89.94 90 THR A CA 1
ATOM 704 C C . THR A 1 90 ? 5.763 3.752 -0.320 1.00 89.94 90 THR A C 1
ATOM 706 O O . THR A 1 90 ? 4.750 3.805 0.381 1.00 89.94 90 THR A O 1
ATOM 709 N N . LEU A 1 91 ? 6.086 2.726 -1.104 1.00 93.69 91 LEU A N 1
ATOM 710 C CA . LEU A 1 91 ? 5.285 1.523 -1.252 1.00 93.69 91 LEU A CA 1
ATOM 711 C C . LEU A 1 91 ? 6.121 0.276 -0.936 1.00 93.69 91 LEU A C 1
ATOM 713 O O . LEU A 1 91 ? 7.035 -0.072 -1.675 1.00 93.69 91 LEU A O 1
ATOM 717 N N . GLY A 1 92 ? 5.819 -0.408 0.164 1.00 92.31 92 GLY A N 1
ATOM 718 C CA . GLY A 1 92 ? 6.472 -1.655 0.554 1.00 92.31 92 GLY A CA 1
ATOM 719 C C . GLY A 1 92 ? 5.653 -2.877 0.155 1.00 92.31 92 GLY A C 1
ATOM 720 O O . GLY A 1 92 ? 4.602 -3.126 0.739 1.00 92.31 92 GLY A O 1
ATOM 721 N N . LEU A 1 93 ? 6.144 -3.647 -0.814 1.00 93.38 93 LEU A N 1
ATOM 722 C CA . LEU A 1 93 ? 5.545 -4.887 -1.327 1.00 93.38 93 LEU A CA 1
ATOM 723 C C . LEU A 1 93 ? 6.515 -6.077 -1.220 1.00 93.38 93 LEU A C 1
ATOM 725 O O . LEU A 1 93 ? 6.321 -7.106 -1.871 1.00 93.38 93 LEU A O 1
ATOM 729 N N . GLY A 1 94 ? 7.565 -5.938 -0.409 1.00 88.44 94 GLY A N 1
ATOM 730 C CA . GLY A 1 94 ? 8.556 -6.980 -0.187 1.00 88.44 94 GLY A CA 1
ATOM 731 C C . GLY A 1 94 ? 7.937 -8.240 0.419 1.00 88.44 94 GLY A C 1
ATOM 732 O O . GLY A 1 94 ? 6.958 -8.196 1.166 1.00 88.44 94 GLY A O 1
ATOM 733 N N . GLN A 1 95 ? 8.507 -9.396 0.104 1.00 89.88 95 GLN A N 1
ATOM 734 C CA . GLN A 1 95 ? 8.160 -10.703 0.661 1.00 89.88 95 GLN A CA 1
ATOM 735 C C . GLN A 1 95 ? 6.682 -11.086 0.476 1.00 89.88 95 GLN A C 1
ATOM 737 O O . GLN A 1 95 ? 6.166 -11.954 1.186 1.00 89.88 95 GLN A O 1
ATOM 742 N N . LEU A 1 96 ? 6.010 -10.448 -0.486 1.00 92.88 96 LEU A N 1
ATOM 743 C CA . LEU A 1 96 ? 4.740 -10.886 -1.045 1.00 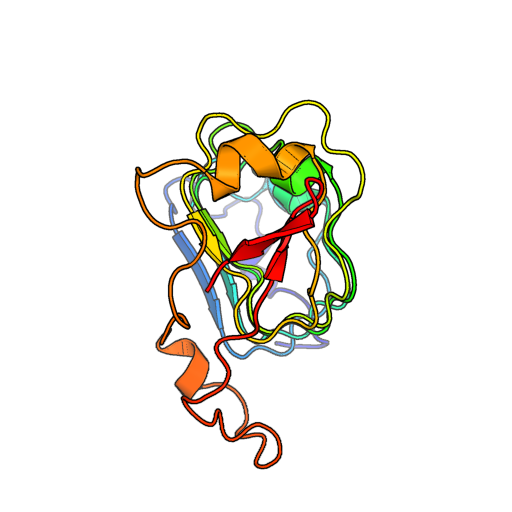92.88 96 LEU A CA 1
ATOM 744 C C . LEU A 1 96 ? 4.976 -12.007 -2.068 1.00 92.88 96 LEU A C 1
ATOM 746 O O . LEU A 1 96 ? 6.065 -12.153 -2.620 1.00 92.88 96 LEU A O 1
ATOM 750 N N . ASN A 1 97 ? 3.933 -12.768 -2.396 1.00 94.19 97 ASN A N 1
ATOM 751 C CA . ASN A 1 97 ? 3.991 -13.831 -3.406 1.00 94.19 97 ASN A CA 1
ATOM 752 C C . ASN A 1 97 ? 3.712 -13.288 -4.826 1.00 94.19 97 ASN A C 1
ATOM 754 O O . ASN A 1 97 ? 2.990 -13.916 -5.604 1.00 94.19 97 ASN A O 1
ATOM 758 N N . LEU A 1 98 ? 4.235 -12.098 -5.143 1.00 92.88 98 LEU A N 1
ATOM 759 C CA . LEU A 1 98 ? 4.053 -11.439 -6.439 1.00 92.88 98 LEU A CA 1
ATOM 760 C C . LEU A 1 98 ? 4.957 -12.073 -7.503 1.00 92.88 98 LEU A C 1
ATOM 762 O O . LEU A 1 98 ? 6.141 -12.287 -7.252 1.00 92.88 98 LEU A O 1
ATOM 766 N N . ASN A 1 99 ? 4.404 -12.326 -8.691 1.00 92.06 99 ASN A N 1
ATOM 767 C CA . ASN A 1 99 ? 5.156 -12.790 -9.870 1.00 92.06 99 ASN A CA 1
ATOM 768 C C . ASN A 1 99 ? 5.338 -11.687 -10.924 1.00 92.06 99 ASN A C 1
ATOM 770 O O . ASN A 1 99 ? 6.295 -11.706 -11.687 1.00 92.06 99 ASN A O 1
ATOM 774 N N . GLU A 1 100 ? 4.420 -10.723 -10.969 1.00 90.81 100 GLU A N 1
ATOM 775 C CA . GLU A 1 100 ? 4.500 -9.537 -11.817 1.00 90.81 100 GLU A CA 1
ATOM 776 C C . GLU A 1 100 ? 3.839 -8.358 -11.093 1.00 90.81 100 GLU A C 1
ATOM 778 O O . GLU A 1 100 ? 2.984 -8.550 -10.222 1.00 90.81 100 GLU A O 1
ATOM 783 N N . LEU A 1 101 ? 4.235 -7.136 -11.448 1.00 92.38 101 LEU A N 1
ATOM 784 C CA . LEU A 1 101 ? 3.447 -5.942 -11.143 1.00 92.38 101 LEU A CA 1
ATOM 785 C C . LEU A 1 101 ? 2.293 -5.796 -12.154 1.00 92.38 101 LEU A C 1
ATOM 787 O O . LEU A 1 101 ? 2.311 -6.457 -13.198 1.00 92.38 101 LEU A O 1
ATOM 791 N N . PRO A 1 102 ? 1.293 -4.931 -11.895 1.00 94.94 102 PRO A N 1
ATOM 792 C CA . PRO A 1 102 ? 0.231 -4.643 -12.853 1.00 94.94 102 PRO A CA 1
ATOM 793 C C . PRO A 1 102 ? 0.789 -4.226 -14.210 1.00 94.94 102 PRO A C 1
ATOM 795 O O . PRO A 1 102 ? 1.719 -3.431 -14.290 1.00 94.94 102 PRO A O 1
ATOM 798 N N . ARG A 1 103 ? 0.200 -4.742 -15.291 1.00 93.00 103 ARG A N 1
ATOM 799 C CA . ARG A 1 103 ? 0.692 -4.488 -16.658 1.00 93.00 103 ARG A CA 1
ATOM 800 C C . ARG A 1 103 ? 0.511 -3.045 -17.103 1.00 93.00 103 ARG A C 1
ATOM 802 O O . ARG A 1 103 ? 1.317 -2.528 -17.867 1.00 93.00 103 ARG A O 1
ATOM 809 N N . ASN A 1 104 ? -0.558 -2.420 -16.620 1.00 93.00 104 ASN A N 1
ATOM 810 C CA . ASN A 1 104 ? -0.948 -1.066 -16.968 1.00 93.00 104 ASN A CA 1
ATOM 811 C C . ASN A 1 104 ? -1.177 -0.274 -15.683 1.00 93.00 104 ASN A C 1
ATOM 813 O O . ASN A 1 104 ? -2.030 -0.653 -14.882 1.00 93.00 104 ASN A O 1
ATOM 817 N N . VAL A 1 105 ? -0.449 0.826 -15.536 1.00 93.50 105 VAL A N 1
ATOM 818 C CA . VAL A 1 105 ? -0.715 1.902 -14.579 1.00 93.50 105 VAL A CA 1
ATOM 819 C C . VAL A 1 105 ? -0.858 3.161 -15.425 1.00 93.50 105 VAL A C 1
ATOM 821 O O . VAL A 1 105 ? 0.028 3.473 -16.218 1.00 93.50 105 VAL A O 1
ATOM 824 N N . MET A 1 106 ? -2.009 3.822 -15.348 1.00 91.56 106 MET A N 1
ATOM 825 C CA . MET A 1 106 ? -2.339 4.952 -16.217 1.00 91.56 106 MET A CA 1
ATOM 826 C C . MET A 1 106 ? -1.653 6.226 -15.745 1.00 91.56 106 MET A C 1
ATOM 828 O O . MET A 1 106 ? -1.123 6.973 -16.563 1.00 91.56 106 MET A O 1
ATOM 832 N N . ASN A 1 107 ? -1.688 6.477 -14.435 1.00 90.56 107 ASN A N 1
ATOM 833 C CA . ASN A 1 107 ? -1.162 7.701 -13.835 1.00 90.56 107 ASN A CA 1
ATOM 834 C C . ASN A 1 107 ? -0.352 7.376 -12.572 1.00 90.56 107 ASN A C 1
ATOM 836 O O . ASN A 1 107 ? -0.842 7.610 -11.464 1.00 90.56 107 ASN A O 1
ATOM 840 N N . PRO A 1 108 ? 0.877 6.841 -12.714 1.00 89.56 108 PRO A N 1
ATOM 841 C CA . PRO A 1 108 ? 1.748 6.607 -11.571 1.00 89.56 108 PRO A CA 1
ATOM 842 C C . PRO A 1 108 ? 1.893 7.878 -10.725 1.00 89.56 108 PRO A C 1
ATOM 844 O O . PRO A 1 108 ? 2.034 8.988 -11.248 1.00 89.56 108 PRO A O 1
ATOM 847 N N . ALA A 1 109 ? 1.845 7.727 -9.406 1.00 89.88 109 ALA A N 1
ATOM 848 C CA . ALA A 1 109 ? 1.929 8.840 -8.482 1.00 89.88 109 ALA A CA 1
ATOM 849 C C . ALA A 1 109 ? 3.287 9.539 -8.629 1.00 89.88 109 ALA A C 1
ATOM 851 O O . ALA A 1 109 ? 4.318 9.006 -8.234 1.00 89.88 109 ALA A O 1
ATOM 852 N N . ALA A 1 110 ? 3.287 10.782 -9.118 1.00 87.56 110 ALA A N 1
ATOM 853 C CA . ALA A 1 110 ? 4.508 11.580 -9.292 1.00 87.56 110 ALA A CA 1
ATOM 854 C C . ALA A 1 110 ? 5.270 11.857 -7.977 1.00 87.56 110 ALA A C 1
ATOM 856 O O . ALA A 1 110 ? 6.392 12.355 -7.989 1.00 87.56 110 ALA A O 1
ATOM 857 N N . SER A 1 111 ? 4.642 11.591 -6.829 1.00 89.44 111 SER A N 1
ATOM 858 C CA . SER A 1 111 ? 5.250 11.688 -5.502 1.00 89.44 111 SER A CA 1
ATOM 859 C C . SER A 1 111 ? 5.957 10.413 -5.044 1.00 89.44 111 SER A C 1
ATOM 861 O O . SER A 1 111 ? 6.617 10.466 -4.003 1.00 89.44 111 SER A O 1
ATOM 863 N N . LEU A 1 112 ? 5.780 9.293 -5.754 1.00 87.44 112 LEU A N 1
ATOM 864 C CA . LEU A 1 112 ? 6.339 7.998 -5.389 1.00 87.44 112 LEU A CA 1
ATOM 865 C C . LEU A 1 112 ? 7.849 8.045 -5.596 1.00 87.44 112 LEU A C 1
ATOM 867 O O . LEU A 1 112 ? 8.327 8.272 -6.702 1.00 87.44 112 LEU A O 1
ATOM 871 N N . ILE A 1 113 ? 8.591 7.874 -4.505 1.00 83.12 113 ILE A N 1
ATOM 872 C CA . ILE A 1 113 ? 10.054 7.952 -4.505 1.00 83.12 113 ILE A CA 1
ATOM 873 C C . ILE A 1 113 ? 10.706 6.607 -4.213 1.00 83.12 113 ILE A C 1
ATOM 875 O O . ILE A 1 113 ? 11.864 6.437 -4.542 1.00 83.12 113 ILE A O 1
ATOM 879 N N . ALA A 1 114 ? 10.003 5.664 -3.581 1.00 82.31 114 ALA A N 1
ATOM 880 C CA . ALA A 1 114 ? 10.572 4.366 -3.240 1.00 82.31 114 ALA A CA 1
ATOM 881 C C . ALA A 1 114 ? 9.524 3.257 -3.331 1.00 82.31 114 ALA A C 1
ATOM 883 O O . ALA A 1 114 ? 8.407 3.398 -2.818 1.00 82.31 114 ALA A O 1
ATOM 884 N N . ILE A 1 115 ? 9.919 2.134 -3.927 1.00 85.69 115 ILE A N 1
ATOM 885 C CA . ILE A 1 115 ? 9.148 0.892 -3.952 1.00 85.69 115 ILE A CA 1
ATOM 886 C C . ILE A 1 115 ? 10.061 -0.215 -3.421 1.00 85.69 115 ILE A C 1
ATOM 888 O O . ILE A 1 115 ? 11.201 -0.327 -3.848 1.00 85.69 115 ILE A O 1
ATOM 892 N N . PHE A 1 116 ? 9.592 -1.027 -2.477 1.00 84.25 116 PHE A N 1
ATOM 893 C CA . PHE A 1 116 ? 10.347 -2.178 -1.974 1.00 84.25 116 PHE A CA 1
ATOM 894 C C . PHE A 1 116 ? 9.718 -3.463 -2.502 1.00 84.25 116 PHE A C 1
ATOM 896 O O . PHE A 1 116 ? 8.523 -3.685 -2.309 1.00 84.25 116 PHE A O 1
ATOM 903 N N . LEU A 1 117 ? 10.517 -4.295 -3.174 1.00 84.44 117 LEU A N 1
ATOM 904 C CA . LEU A 1 117 ? 10.086 -5.536 -3.836 1.00 84.44 117 LEU A CA 1
ATOM 905 C C . LEU A 1 117 ? 10.966 -6.741 -3.459 1.00 84.44 117 LEU A C 1
ATOM 907 O O . LEU A 1 117 ? 10.896 -7.788 -4.106 1.00 84.44 117 LEU A O 1
ATOM 911 N N . ASP A 1 118 ? 11.803 -6.603 -2.427 1.00 80.31 118 ASP A N 1
ATOM 912 C CA . ASP A 1 118 ? 12.717 -7.648 -1.966 1.00 80.31 118 ASP A CA 1
ATOM 913 C C . ASP A 1 118 ? 11.966 -8.940 -1.627 1.00 80.31 118 ASP A C 1
ATOM 915 O O . ASP A 1 118 ? 10.889 -8.903 -1.047 1.00 80.31 118 ASP A O 1
ATOM 919 N N . GLY A 1 119 ? 12.505 -10.103 -1.991 1.00 80.38 119 GLY A N 1
ATOM 920 C CA . GLY A 1 119 ? 11.878 -11.389 -1.659 1.00 80.38 119 GLY A CA 1
ATOM 921 C C . GLY A 1 119 ? 10.538 -11.672 -2.357 1.00 80.38 119 GLY A C 1
ATOM 922 O O . GLY A 1 119 ? 9.795 -12.530 -1.881 1.00 80.38 119 GLY A O 1
ATOM 923 N N . THR A 1 120 ? 10.222 -10.971 -3.452 1.00 85.44 120 THR A N 1
ATOM 924 C CA . THR A 1 120 ? 9.155 -11.354 -4.398 1.00 85.44 120 THR A CA 1
ATOM 925 C C . THR A 1 120 ? 9.700 -12.292 -5.489 1.00 85.44 120 THR A C 1
ATOM 927 O O . THR A 1 120 ? 10.884 -12.624 -5.490 1.00 85.44 120 THR A O 1
ATOM 930 N N . ASN A 1 121 ? 8.846 -12.750 -6.411 1.00 87.00 121 ASN A N 1
ATOM 931 C CA . ASN A 1 121 ? 9.237 -13.543 -7.584 1.00 87.00 121 ASN A CA 1
ATOM 932 C C . ASN A 1 121 ? 9.139 -12.727 -8.891 1.00 87.00 121 ASN A C 1
ATOM 934 O O . ASN A 1 121 ? 8.914 -13.287 -9.963 1.00 87.00 121 ASN A O 1
ATOM 938 N N . ILE A 1 122 ? 9.241 -11.397 -8.800 1.00 84.44 122 ILE A N 1
ATOM 939 C CA . ILE A 1 122 ? 9.180 -10.500 -9.956 1.00 84.44 122 ILE A CA 1
ATOM 940 C C . ILE A 1 122 ? 10.515 -10.555 -10.697 1.00 84.44 122 ILE A C 1
ATOM 942 O O . ILE A 1 122 ? 11.562 -10.261 -10.127 1.00 84.44 122 ILE A O 1
ATOM 946 N N . SER A 1 123 ? 10.467 -10.895 -11.983 1.00 81.69 123 SER A N 1
ATOM 947 C CA . SER A 1 123 ? 11.648 -10.942 -12.856 1.00 81.69 123 SER A CA 1
ATOM 948 C C . SER A 1 123 ? 11.619 -9.914 -13.988 1.00 81.69 123 SER A C 1
ATOM 950 O O . SER A 1 123 ? 12.582 -9.825 -14.745 1.00 81.69 123 SER A O 1
ATOM 952 N N . TYR A 1 124 ? 10.515 -9.176 -14.133 1.00 82.00 124 TYR A N 1
ATOM 953 C CA . TYR A 1 124 ? 10.268 -8.284 -15.263 1.00 82.00 124 TYR A CA 1
ATOM 954 C C . TYR A 1 124 ? 9.480 -7.035 -14.846 1.00 82.00 124 TYR A C 1
ATOM 956 O O . TYR A 1 124 ? 8.509 -7.141 -14.087 1.00 82.00 124 TYR A O 1
ATOM 964 N N . PHE A 1 125 ? 9.856 -5.871 -15.385 1.00 85.25 125 PHE A N 1
ATOM 965 C CA . PHE A 1 125 ? 9.128 -4.610 -15.221 1.00 85.25 125 PHE A CA 1
ATOM 966 C C . PHE A 1 125 ? 8.426 -4.163 -16.506 1.00 85.25 125 PHE A C 1
ATOM 968 O O . PHE A 1 125 ? 8.979 -4.211 -17.599 1.00 85.25 125 PHE A O 1
ATOM 975 N N . TRP A 1 126 ? 7.183 -3.699 -16.358 1.00 88.06 126 TRP A N 1
ATOM 976 C CA . TRP A 1 126 ? 6.370 -3.164 -17.453 1.00 88.06 126 TRP A CA 1
ATOM 977 C C . TRP A 1 126 ? 6.761 -1.719 -17.806 1.00 88.06 126 TRP A C 1
ATOM 979 O O . TRP A 1 126 ? 7.235 -1.011 -16.922 1.00 88.06 126 TRP A O 1
ATOM 989 N N . PRO A 1 127 ? 6.462 -1.229 -19.028 1.00 87.44 127 PRO A N 1
ATOM 990 C CA . PRO A 1 127 ? 6.933 0.079 -19.505 1.00 87.44 127 PRO A CA 1
ATOM 991 C C . PRO A 1 127 ? 6.596 1.284 -18.616 1.00 87.44 127 PRO A C 1
ATOM 993 O O . PRO A 1 127 ? 7.317 2.272 -18.593 1.00 87.44 127 PRO A O 1
ATOM 996 N N . TRP A 1 128 ? 5.494 1.231 -17.859 1.00 87.62 128 TRP A N 1
ATOM 997 C CA . TRP A 1 128 ? 5.129 2.325 -16.949 1.00 87.62 128 TRP A CA 1
ATOM 998 C C . TRP A 1 128 ? 6.136 2.507 -15.797 1.00 87.62 128 TRP A C 1
ATOM 1000 O O . TRP A 1 128 ? 6.139 3.552 -15.151 1.00 87.62 128 TRP A O 1
ATOM 1010 N N . MET A 1 129 ? 6.990 1.509 -15.548 1.00 79.88 129 MET A N 1
ATOM 1011 C CA . MET A 1 129 ? 8.094 1.569 -14.595 1.00 79.88 129 MET A CA 1
ATOM 1012 C C . MET A 1 129 ? 9.392 2.105 -15.211 1.00 79.88 129 MET A C 1
ATOM 1014 O O . MET A 1 129 ? 10.307 2.382 -14.448 1.00 79.88 129 MET A O 1
ATOM 1018 N N . ASP A 1 130 ? 9.509 2.297 -16.528 1.00 73.19 130 ASP A N 1
ATOM 1019 C CA . ASP A 1 130 ? 10.792 2.662 -17.159 1.00 73.19 130 ASP A CA 1
ATOM 1020 C C . ASP A 1 130 ? 11.353 3.981 -16.587 1.00 73.19 130 ASP A C 1
ATOM 1022 O O . ASP A 1 130 ? 12.503 4.041 -16.148 1.00 73.19 130 ASP A O 1
ATOM 1026 N N . ASP A 1 131 ? 10.514 5.014 -16.461 1.00 65.38 131 ASP A N 1
ATOM 1027 C CA . ASP A 1 131 ? 10.890 6.294 -15.834 1.00 65.38 131 ASP A CA 1
ATOM 1028 C C . ASP A 1 131 ? 11.243 6.127 -14.349 1.00 65.38 131 ASP A C 1
ATOM 1030 O O . ASP A 1 131 ? 12.104 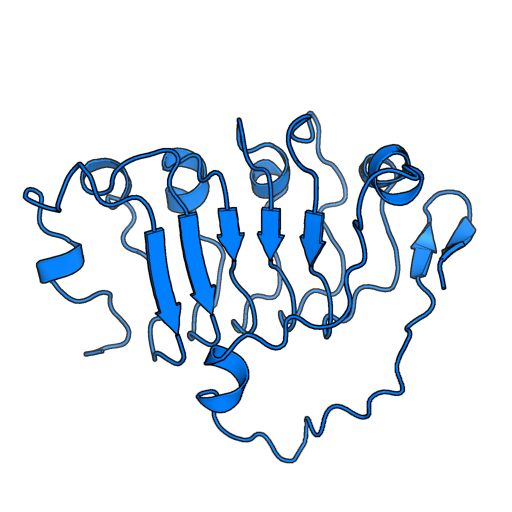6.816 -13.810 1.00 65.38 131 ASP A O 1
ATOM 1034 N N . SER A 1 132 ? 10.586 5.181 -13.682 1.00 63.00 132 SER A N 1
ATOM 1035 C CA . SER A 1 132 ? 10.786 4.899 -12.263 1.00 63.00 132 SER A CA 1
ATOM 1036 C C . SER A 1 132 ? 12.146 4.207 -12.047 1.00 63.00 132 SER A C 1
ATOM 1038 O O . SER A 1 132 ? 12.931 4.616 -11.193 1.00 63.00 132 SER A O 1
ATOM 1040 N N . VAL A 1 133 ? 12.483 3.195 -12.849 1.00 56.91 133 VAL A N 1
ATOM 1041 C CA . VAL A 1 133 ? 13.717 2.404 -12.691 1.00 56.91 133 VAL A CA 1
ATOM 1042 C C . VAL A 1 133 ? 14.965 3.151 -13.210 1.00 56.91 133 VAL A C 1
ATOM 1044 O O . VAL A 1 133 ? 16.081 2.887 -12.763 1.00 56.91 133 VAL A O 1
ATOM 1047 N N . THR A 1 134 ? 14.804 4.135 -14.101 1.00 52.00 134 THR A N 1
ATOM 1048 C CA . THR A 1 134 ? 15.917 4.900 -14.704 1.00 52.00 134 THR A CA 1
ATOM 1049 C C . THR A 1 134 ? 16.335 6.161 -13.934 1.00 52.00 134 THR A C 1
ATOM 1051 O O . THR A 1 134 ? 17.380 6.741 -14.240 1.00 52.00 134 THR A O 1
ATOM 1054 N N . MET A 1 135 ? 15.582 6.599 -12.919 1.00 47.16 135 MET A N 1
ATOM 1055 C CA . MET A 1 135 ? 15.926 7.799 -12.149 1.00 47.16 135 MET A CA 1
ATOM 1056 C C . MET A 1 135 ? 17.119 7.572 -11.198 1.00 47.16 135 MET A C 1
ATOM 1058 O O . MET A 1 135 ? 17.034 6.829 -10.225 1.00 47.16 135 MET A O 1
ATOM 1062 N N . GLU A 1 136 ? 18.203 8.343 -11.376 1.00 48.06 136 GLU A N 1
ATOM 1063 C CA . GLU A 1 136 ? 19.344 8.459 -10.433 1.00 48.06 136 GLU A CA 1
ATOM 1064 C C . GLU A 1 136 ? 18.959 9.083 -9.067 1.00 48.06 136 GLU A C 1
ATOM 1066 O O . GLU A 1 136 ? 19.808 9.372 -8.222 1.00 48.06 136 GLU A O 1
ATOM 1071 N N . THR A 1 137 ? 17.667 9.321 -8.826 1.00 42.03 137 THR A N 1
ATOM 1072 C CA . THR A 1 137 ? 17.150 9.949 -7.608 1.00 42.03 137 THR A CA 1
ATOM 1073 C C . THR A 1 137 ? 16.485 8.890 -6.728 1.00 42.03 137 THR A C 1
ATOM 1075 O O . THR A 1 137 ? 15.354 8.504 -6.969 1.00 42.03 137 THR A O 1
ATOM 1078 N N . CYS A 1 138 ? 17.205 8.448 -5.691 1.00 45.69 138 CYS A N 1
ATOM 1079 C CA . CYS A 1 138 ? 16.711 7.665 -4.549 1.00 45.69 138 CYS A CA 1
ATOM 1080 C C . CYS A 1 138 ? 15.859 6.414 -4.865 1.00 45.69 138 CYS A C 1
ATOM 1082 O O . CYS A 1 138 ? 14.666 6.404 -4.627 1.00 45.69 138 CYS A O 1
ATOM 1084 N N . GLY A 1 139 ? 16.517 5.312 -5.235 1.00 48.22 139 GLY A N 1
ATOM 1085 C CA . GLY A 1 139 ? 16.199 3.969 -4.724 1.00 48.22 139 GLY A CA 1
ATOM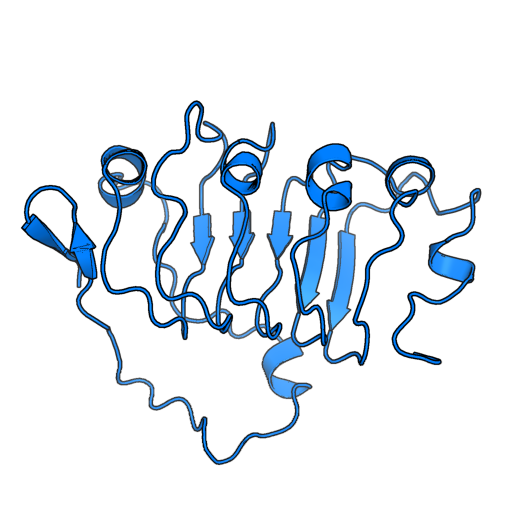 1086 C C . GLY A 1 139 ? 14.782 3.429 -4.948 1.00 48.22 139 GLY A C 1
ATOM 1087 O O . GLY A 1 139 ? 14.028 3.252 -3.995 1.00 48.22 139 GLY A O 1
ATOM 1088 N N . ILE A 1 140 ? 14.472 3.034 -6.183 1.00 52.47 140 ILE A N 1
ATOM 1089 C CA . ILE A 1 140 ? 13.359 2.103 -6.462 1.00 52.47 140 ILE A CA 1
ATOM 1090 C C . ILE A 1 140 ? 13.761 0.644 -6.194 1.00 52.47 140 ILE A C 1
ATOM 1092 O O . ILE A 1 140 ? 12.912 -0.223 -6.030 1.00 52.47 140 ILE A O 1
ATOM 1096 N N . LEU A 1 141 ? 15.058 0.378 -6.035 1.00 55.38 141 LEU A N 1
ATOM 1097 C CA . LEU A 1 141 ? 15.559 -0.822 -5.378 1.00 55.38 141 LEU A CA 1
ATOM 1098 C C . LEU A 1 141 ? 16.349 -0.409 -4.147 1.00 55.38 141 LEU A C 1
ATOM 1100 O O . LEU A 1 141 ? 17.504 0.006 -4.233 1.00 55.38 141 LEU A O 1
ATOM 1104 N N . ILE A 1 142 ? 15.724 -0.529 -2.985 1.00 50.69 142 ILE A N 1
ATOM 1105 C CA . ILE A 1 142 ? 16.455 -0.521 -1.727 1.00 50.69 142 ILE A CA 1
ATOM 1106 C C . ILE A 1 142 ? 16.444 -1.958 -1.211 1.00 50.69 142 ILE A C 1
ATOM 1108 O O . ILE A 1 142 ? 15.407 -2.621 -1.189 1.00 50.69 142 ILE A O 1
ATOM 1112 N N . ALA A 1 143 ? 17.646 -2.416 -0.857 1.00 46.78 143 ALA A N 1
ATOM 1113 C CA . ALA A 1 143 ? 17.954 -3.654 -0.149 1.00 46.78 143 ALA A CA 1
ATOM 1114 C C . ALA A 1 143 ? 16.934 -3.948 0.973 1.00 46.78 143 ALA A C 1
ATOM 1116 O O . ALA A 1 143 ? 16.296 -3.009 1.457 1.00 46.78 143 ALA A O 1
ATOM 1117 N N . PRO A 1 144 ? 16.787 -5.218 1.407 1.00 47.25 144 PRO A N 1
ATOM 1118 C CA . PRO A 1 144 ? 15.737 -5.624 2.334 1.00 47.25 144 PRO A CA 1
ATOM 1119 C C . PRO A 1 144 ? 15.615 -4.644 3.492 1.00 47.25 144 PRO A C 1
ATOM 1121 O O . PRO A 1 144 ? 16.603 -4.346 4.173 1.00 47.25 144 PRO A O 1
ATOM 1124 N N . LEU A 1 145 ? 14.396 -4.149 3.712 1.00 48.59 145 LEU A N 1
ATOM 1125 C CA . LEU A 1 145 ? 14.077 -3.470 4.952 1.00 48.59 145 LEU A CA 1
ATOM 1126 C C . LEU A 1 145 ? 14.344 -4.488 6.056 1.00 48.59 145 LEU A C 1
ATOM 1128 O O . LEU A 1 145 ? 13.571 -5.420 6.268 1.00 48.59 145 LEU A O 1
ATOM 1132 N N . THR A 1 146 ? 15.441 -4.319 6.786 1.00 49.62 146 THR A N 1
ATOM 1133 C CA . THR A 1 146 ? 15.551 -4.896 8.120 1.00 49.62 146 THR A CA 1
ATOM 1134 C C . THR A 1 146 ? 14.610 -4.096 9.013 1.00 49.62 146 THR A C 1
ATOM 1136 O O . THR A 1 146 ? 15.055 -3.295 9.832 1.00 49.62 146 THR A O 1
ATOM 1139 N N . SER A 1 147 ? 13.299 -4.241 8.798 1.00 55.53 147 SER A N 1
ATOM 1140 C CA . SER A 1 147 ? 12.311 -3.756 9.748 1.00 55.53 147 SER A CA 1
ATOM 1141 C C . SER A 1 147 ? 12.471 -4.589 11.015 1.00 55.53 147 SER A C 1
ATOM 1143 O O . SER A 1 147 ? 12.727 -5.797 10.950 1.00 55.53 147 SER A O 1
ATOM 1145 N N . GLU A 1 148 ? 12.344 -3.975 12.192 1.00 58.50 148 GLU A N 1
ATOM 1146 C CA . GLU A 1 148 ? 12.329 -4.724 13.459 1.00 58.50 148 GLU A CA 1
ATOM 1147 C C . GLU A 1 148 ? 11.238 -5.816 13.437 1.00 58.50 148 GLU A C 1
ATOM 1149 O O . GLU A 1 148 ? 11.376 -6.853 14.088 1.00 58.50 148 GLU A O 1
ATOM 1154 N N . CYS A 1 149 ? 10.204 -5.649 12.604 1.00 57.03 149 CYS A N 1
ATOM 1155 C CA . CYS A 1 149 ? 9.140 -6.621 12.379 1.00 57.03 149 CYS A CA 1
ATOM 1156 C C . CYS A 1 149 ? 9.633 -7.953 11.794 1.00 57.03 149 CYS A C 1
ATOM 1158 O O . CYS A 1 149 ? 9.102 -9.001 12.165 1.00 57.03 149 CYS A O 1
ATOM 1160 N N . SER A 1 150 ? 10.703 -7.957 10.993 1.00 61.28 150 SER A N 1
ATOM 1161 C CA . SER A 1 150 ? 11.338 -9.195 10.509 1.00 61.28 150 SER A CA 1
ATOM 1162 C C . SER A 1 150 ? 11.834 -10.104 11.646 1.00 61.28 150 SER A C 1
ATOM 1164 O O . SER A 1 150 ? 11.831 -11.326 11.509 1.00 61.28 150 SER A O 1
ATOM 1166 N N . ARG A 1 151 ? 12.189 -9.536 12.810 1.00 61.62 151 ARG A N 1
ATOM 1167 C CA . ARG A 1 151 ? 12.596 -10.302 14.004 1.00 61.62 151 ARG A CA 1
ATOM 1168 C C . ARG A 1 151 ? 11.417 -10.923 14.751 1.00 61.62 151 ARG A C 1
ATOM 1170 O O . ARG A 1 151 ? 11.619 -11.846 15.537 1.00 61.62 151 ARG A O 1
ATOM 1177 N N . LEU A 1 152 ? 10.217 -10.379 14.558 1.00 58.19 152 LEU A N 1
ATOM 1178 C CA . LEU A 1 152 ? 8.976 -10.834 15.189 1.00 58.19 152 LEU A CA 1
ATOM 1179 C C . LEU A 1 152 ? 8.207 -11.825 14.307 1.00 58.19 152 LEU A C 1
ATOM 1181 O O . LEU A 1 152 ? 7.329 -12.532 14.804 1.00 58.19 152 LEU A O 1
ATOM 1185 N N . ALA A 1 153 ? 8.532 -11.888 13.014 1.00 58.47 153 ALA A N 1
ATOM 1186 C CA . ALA A 1 153 ? 7.989 -12.882 12.106 1.00 58.47 153 ALA A CA 1
ATOM 1187 C C . ALA A 1 153 ? 8.359 -14.307 12.577 1.00 58.47 153 ALA A C 1
ATOM 1189 O O . ALA A 1 153 ? 9.466 -14.527 13.080 1.00 58.47 153 ALA A O 1
ATOM 1190 N N . PRO A 1 154 ? 7.461 -15.303 12.431 1.00 54.44 154 PRO A N 1
ATOM 1191 C CA . PRO A 1 154 ? 7.803 -16.695 12.697 1.00 54.44 154 PRO A CA 1
ATOM 1192 C C . PRO A 1 154 ? 9.032 -17.089 11.875 1.00 54.44 154 PRO A C 1
ATOM 1194 O O . PRO A 1 154 ? 9.046 -16.887 10.661 1.00 54.44 154 PRO A O 1
ATOM 1197 N N . VAL A 1 155 ? 10.053 -17.649 12.530 1.00 49.88 155 VAL A N 1
ATOM 1198 C CA . VAL A 1 155 ? 11.267 -18.119 11.853 1.00 49.88 155 VAL A CA 1
ATOM 1199 C C . VAL A 1 155 ? 10.886 -19.264 10.920 1.00 49.88 155 VAL A C 1
ATOM 1201 O O . VAL A 1 155 ? 10.714 -20.407 11.345 1.00 49.88 155 VAL A O 1
ATOM 1204 N N . ASP A 1 156 ? 10.742 -18.954 9.639 1.00 46.66 156 ASP A N 1
ATOM 1205 C CA . ASP A 1 156 ? 10.676 -19.959 8.596 1.00 46.66 156 ASP A CA 1
ATOM 1206 C C . ASP A 1 156 ? 12.110 -20.372 8.246 1.00 46.66 156 ASP A C 1
ATOM 1208 O O . ASP A 1 156 ? 12.819 -19.684 7.514 1.00 46.66 156 ASP A O 1
ATOM 1212 N N . ASN A 1 157 ? 12.553 -21.512 8.783 1.00 40.72 157 ASN A N 1
ATOM 1213 C CA . ASN A 1 157 ? 13.871 -22.084 8.485 1.00 40.72 157 ASN A CA 1
ATOM 1214 C C . ASN A 1 157 ? 14.053 -22.456 6.997 1.00 40.72 157 ASN A C 1
ATOM 1216 O O . ASN A 1 157 ? 15.169 -22.788 6.602 1.00 40.72 157 ASN A O 1
ATOM 1220 N N . SER A 1 158 ? 13.001 -22.409 6.169 1.00 39.19 158 SER A N 1
ATOM 1221 C CA . SER A 1 158 ? 13.113 -22.540 4.709 1.00 39.19 158 SER A CA 1
ATOM 1222 C C . SER A 1 158 ? 13.415 -21.214 3.993 1.00 39.19 158 SER A C 1
ATOM 1224 O O . SER A 1 158 ? 13.808 -21.224 2.829 1.00 39.19 158 SER A O 1
ATOM 1226 N N . ARG A 1 159 ? 13.313 -20.082 4.708 1.00 42.75 159 ARG A N 1
ATOM 1227 C CA . ARG A 1 159 ? 13.603 -18.715 4.250 1.00 42.75 159 ARG A CA 1
ATOM 1228 C C . ARG A 1 159 ? 14.770 -18.091 5.017 1.00 42.75 159 ARG A C 1
ATOM 1230 O O . ARG A 1 159 ? 14.746 -16.901 5.325 1.00 42.75 159 ARG A O 1
ATOM 1237 N N . VAL A 1 160 ? 15.813 -18.869 5.330 1.00 34.94 160 VAL A N 1
ATOM 1238 C CA . VAL A 1 160 ? 17.111 -18.261 5.663 1.00 34.94 160 VAL A CA 1
ATOM 1239 C C . VAL A 1 160 ? 17.486 -17.407 4.457 1.00 34.94 160 VAL A C 1
ATOM 1241 O O . VAL A 1 160 ? 17.856 -17.944 3.415 1.00 34.94 160 VAL A O 1
ATOM 1244 N N . VAL A 1 161 ? 17.317 -16.089 4.587 1.00 37.62 161 VAL A N 1
ATOM 1245 C CA . VAL A 1 161 ? 17.733 -15.104 3.595 1.00 37.62 161 VAL A CA 1
ATOM 1246 C C . VAL A 1 161 ? 19.235 -15.285 3.446 1.00 37.62 161 VAL A C 1
ATOM 1248 O O . VAL A 1 161 ? 20.028 -14.792 4.247 1.00 37.62 161 VAL A O 1
ATOM 1251 N N . GLN A 1 162 ? 19.646 -16.060 2.445 1.00 29.55 162 GLN A N 1
ATOM 1252 C CA . GLN A 1 162 ? 20.989 -15.912 1.935 1.00 29.55 162 GLN A CA 1
ATOM 1253 C C . GLN A 1 162 ? 21.055 -14.481 1.412 1.00 29.55 162 GLN A C 1
ATOM 1255 O O . GLN A 1 162 ? 20.280 -14.103 0.538 1.00 29.55 162 GLN A O 1
ATOM 1260 N N . LEU A 1 163 ? 21.987 -13.696 1.946 1.00 34.84 163 LEU A N 1
ATOM 1261 C CA . LEU A 1 163 ? 22.340 -12.339 1.511 1.00 34.84 163 LEU A CA 1
ATOM 1262 C C . LEU A 1 163 ? 22.859 -12.280 0.049 1.00 34.84 163 LEU A C 1
ATOM 1264 O O . LEU A 1 163 ? 23.575 -11.354 -0.311 1.00 34.84 163 LEU A O 1
ATOM 1268 N N . ASN A 1 164 ? 22.529 -13.266 -0.793 1.00 30.75 164 ASN A N 1
ATOM 1269 C CA . ASN A 1 164 ? 23.185 -13.546 -2.067 1.00 30.75 164 ASN A CA 1
ATOM 1270 C C . ASN A 1 164 ? 22.260 -13.538 -3.294 1.00 30.75 164 ASN A C 1
ATOM 1272 O O . ASN A 1 164 ? 22.733 -13.850 -4.382 1.00 30.75 164 ASN A O 1
ATOM 1276 N N . THR A 1 165 ? 20.980 -13.186 -3.189 1.00 38.62 165 THR A N 1
ATOM 1277 C CA . THR A 1 165 ? 20.127 -13.060 -4.384 1.00 38.62 165 THR A CA 1
ATOM 1278 C C . THR A 1 165 ? 19.873 -11.599 -4.718 1.00 38.62 165 THR A C 1
ATOM 1280 O O . THR A 1 165 ? 18.795 -11.077 -4.456 1.00 38.62 165 THR A O 1
ATOM 1283 N N . MET A 1 166 ? 20.867 -10.951 -5.333 1.00 39.09 166 MET A N 1
ATOM 1284 C CA . MET A 1 166 ? 20.570 -9.899 -6.308 1.00 39.09 166 MET A CA 1
ATOM 1285 C C . MET A 1 166 ? 19.959 -10.626 -7.510 1.00 39.09 166 MET A C 1
ATOM 1287 O O . MET A 1 166 ? 20.669 -11.311 -8.247 1.00 39.09 166 MET A O 1
ATOM 1291 N N . GLN A 1 167 ? 18.633 -10.625 -7.626 1.00 52.00 167 GLN A N 1
ATOM 1292 C CA . GLN A 1 167 ? 17.984 -11.144 -8.826 1.00 52.00 167 GLN A CA 1
ATOM 1293 C C . GLN A 1 167 ? 18.120 -10.083 -9.913 1.00 52.00 167 GLN A C 1
ATOM 1295 O O . GLN A 1 167 ? 17.669 -8.958 -9.735 1.00 52.00 167 GLN A O 1
ATOM 1300 N N . THR A 1 168 ? 18.753 -10.448 -11.026 1.00 53.91 168 THR A N 1
ATOM 1301 C CA . THR A 1 168 ? 18.767 -9.628 -12.238 1.00 53.91 168 THR A CA 1
ATOM 1302 C C . THR A 1 168 ? 17.333 -9.444 -12.724 1.00 53.91 168 THR A C 1
ATOM 1304 O O . THR A 1 168 ? 16.657 -10.440 -12.994 1.00 53.91 168 THR A O 1
ATOM 1307 N N . MET A 1 169 ? 16.876 -8.198 -12.828 1.00 61.69 169 MET A N 1
ATOM 1308 C CA . MET A 1 169 ? 15.534 -7.863 -13.314 1.00 61.69 169 MET A CA 1
ATOM 1309 C C . MET A 1 169 ? 15.619 -7.355 -14.753 1.00 61.69 169 MET A C 1
ATOM 1311 O O . MET A 1 169 ? 16.490 -6.540 -15.059 1.00 61.69 169 MET A O 1
ATOM 1315 N N . GLU A 1 170 ? 14.733 -7.836 -15.623 1.00 59.28 170 GLU A N 1
ATOM 1316 C CA . GLU A 1 170 ? 14.634 -7.389 -17.017 1.00 59.28 170 GLU A CA 1
ATOM 1317 C C . GLU A 1 170 ? 13.625 -6.234 -17.137 1.00 59.28 170 GLU A C 1
ATOM 1319 O O . GLU A 1 170 ? 12.520 -6.295 -16.592 1.00 59.28 170 GLU A O 1
ATOM 1324 N N . LEU A 1 171 ? 13.993 -5.170 -17.845 1.00 64.69 171 LEU A N 1
ATOM 1325 C CA . LEU A 1 171 ? 13.074 -4.104 -18.235 1.00 64.69 171 LEU A CA 1
ATOM 1326 C C . LEU A 1 171 ? 12.272 -4.452 -19.486 1.00 64.69 171 LEU A C 1
ATOM 1328 O O . LEU A 1 171 ? 12.645 -5.314 -20.280 1.00 64.69 171 LEU A O 1
ATOM 1332 N N . ALA A 1 172 ? 11.225 -3.665 -19.736 1.00 64.81 172 ALA A N 1
ATOM 1333 C CA . ALA A 1 172 ? 10.456 -3.741 -20.967 1.00 64.81 172 ALA A CA 1
ATOM 1334 C C . ALA A 1 172 ? 11.261 -3.441 -22.242 1.00 64.81 172 ALA A C 1
ATOM 1336 O O . ALA A 1 172 ? 10.900 -3.921 -23.318 1.00 64.81 172 ALA A O 1
ATOM 1337 N N . ASP A 1 173 ? 12.352 -2.681 -22.139 1.00 66.88 173 ASP A N 1
ATOM 1338 C CA . ASP A 1 173 ? 13.272 -2.424 -23.249 1.00 66.88 173 ASP A CA 1
ATOM 1339 C C . ASP A 1 173 ? 14.321 -3.541 -23.457 1.00 66.88 173 ASP A C 1
ATOM 1341 O O . ASP A 1 173 ? 15.142 -3.456 -24.374 1.00 66.88 173 ASP A O 1
ATOM 1345 N N . GLY A 1 174 ? 14.279 -4.604 -22.642 1.00 60.38 174 GLY A N 1
ATOM 1346 C CA . GLY A 1 174 ? 15.203 -5.740 -22.679 1.00 60.38 174 GLY A CA 1
ATOM 1347 C C . GLY A 1 174 ? 16.547 -5.488 -21.986 1.00 60.38 174 GLY A C 1
ATOM 1348 O O . GLY A 1 174 ? 17.462 -6.309 -22.101 1.00 60.38 174 GLY A O 1
ATOM 1349 N N . SER A 1 175 ? 16.707 -4.355 -21.294 1.00 66.81 175 SER A N 1
ATOM 1350 C CA . SER A 1 175 ? 17.875 -4.091 -20.452 1.00 66.81 175 SER A CA 1
ATOM 1351 C C . SER A 1 175 ? 17.778 -4.808 -19.097 1.00 66.81 175 SER A C 1
ATOM 1353 O O . SER A 1 175 ? 16.701 -5.206 -18.656 1.00 66.81 175 SER A O 1
ATOM 1355 N N . TRP A 1 176 ? 18.924 -5.005 -18.437 1.00 54.75 176 TRP A N 1
ATOM 1356 C CA . TRP A 1 176 ? 19.017 -5.682 -17.139 1.00 54.75 176 TRP A CA 1
ATOM 1357 C C . TRP A 1 176 ? 19.433 -4.703 -16.041 1.00 54.75 176 TRP A C 1
ATOM 1359 O O . TRP A 1 176 ? 20.410 -3.972 -16.219 1.00 54.75 176 TRP A O 1
ATOM 1369 N N . TYR A 1 177 ? 18.765 -4.763 -14.887 1.00 55.50 177 TYR A N 1
ATOM 1370 C CA . TYR A 1 177 ? 19.197 -4.105 -13.651 1.00 55.50 177 TYR A CA 1
ATOM 1371 C C . TYR A 1 177 ? 19.853 -5.098 -12.688 1.00 55.50 177 TYR A C 1
ATOM 1373 O O . TYR A 1 177 ? 19.381 -6.229 -12.528 1.00 55.50 177 TYR A O 1
ATOM 1381 N N . LEU A 1 178 ? 20.960 -4.654 -12.080 1.00 48.09 178 LEU A N 1
ATOM 1382 C CA . LEU A 1 178 ? 21.751 -5.359 -11.066 1.00 48.09 178 LEU A CA 1
ATOM 1383 C C . LEU A 1 178 ? 21.459 -4.806 -9.673 1.00 48.09 178 LEU A C 1
ATOM 1385 O O . LEU A 1 178 ? 21.502 -3.564 -9.525 1.00 48.09 178 LEU A O 1
#

Secondary structure (DSSP, 8-state):
--TTB--GGGG-TT--TT--EEEEES----B--TTGGGTSPTTSEEEEES----S--THHHHH--SEEE-TT-------GGGGG-TT--EEE-TTS--S---S--SS--TT--EEE-TTS---B--GGGHHHHH-SSS-SS------GGGGTS---TT----TT--PPEEPTTS-EE-